Protein AF-A0A5E5Q5J3-F1 (afdb_monomer)

Sequence (124 aa):
MLPLSEELLEIIQPETEKPEEILNIPCGILKLYVPLDGVSGRLIDAGFLNFILTDKDGTLLGYPIKEIENTPIVVESMEGIKPNASWVVGIWLEEDTVFAVHWDGFTSRFDINSMQFIGQKFTH

Solvent-accessible surface area (backbone atoms only — not comparable to full-atom values): 6844 Å² total; per-residue (Å²): 114,43,76,59,50,70,74,52,45,72,70,35,41,68,85,82,51,83,57,76,45,78,46,86,43,88,44,28,40,39,35,34,31,63,59,72,73,56,45,18,37,48,28,45,77,72,46,19,43,33,41,39,34,32,35,84,89,66,51,50,26,32,39,48,35,64,63,46,58,69,46,89,60,66,29,38,92,41,88,97,47,72,42,82,68,61,59,50,73,47,75,51,78,57,94,70,30,35,38,35,37,25,73,86,35,36,36,40,32,19,35,39,69,75,62,46,82,74,43,38,34,57,73,116

Radius of gyration: 13.68 Å; Cα contacts (8 Å, |Δi|>4): 262; chains: 1; bounding box: 31×27×39 Å

Foldseek 3Di:
DAFDDPVLCVVLVVVVDAFPDWDQFQFAIKGAHADCPGNQVSQVVVQFARMWGLGPVRTTDTHGLCLQQVDPAAAAPDPPDGGDRAHFPDWDDDDQWIWTAHPQQKIWIAGRNPRHTDYMYRHD

Secondary structure (DSSP, 8-state):
-EEPPHHHHHHH-TTSS--SEEEEETTEEEEE--SSSSHHHHHHHTTEEEEEEEETT--EEEEEHHHHHT--PPPBTSTTPPPP---EEEEEEETTEEEEEETTSEEEEEETTT--EEEEEE--

Nearest PDB structures (foldseek):
  2yms-assembly1_D  TM=7.353E-01  e=6.901E-02  Escherichia coli BL21
  6g6o-assembly3_C  TM=5.420E-01  e=7.738E-03  synthetic construct
  8qpv-assembly1_B  TM=6.221E-01  e=6.494E-02  Escherichia coli
  3q7m-assembly1_A  TM=5.563E-01  e=7.334E-02  Escherichia coli
  8e00-assembly1_B  TM=5.078E-01  e=8.282E-02  Saccharomyces cerevisiae

Mean predicted aligned error: 3.15 Å

Structure (mmCIF, N/CA/C/O backbone):
data_AF-A0A5E5Q5J3-F1
#
_entry.id   AF-A0A5E5Q5J3-F1
#
loop_
_atom_site.group_PDB
_atom_site.id
_atom_site.type_symbol
_atom_site.label_atom_id
_atom_site.label_alt_id
_atom_site.label_comp_id
_atom_site.label_asym_id
_atom_site.label_entity_id
_atom_site.label_seq_id
_atom_site.pdbx_PDB_ins_code
_atom_site.Cartn_x
_atom_site.Cartn_y
_atom_site.Cartn_z
_atom_site.occupancy
_atom_site.B_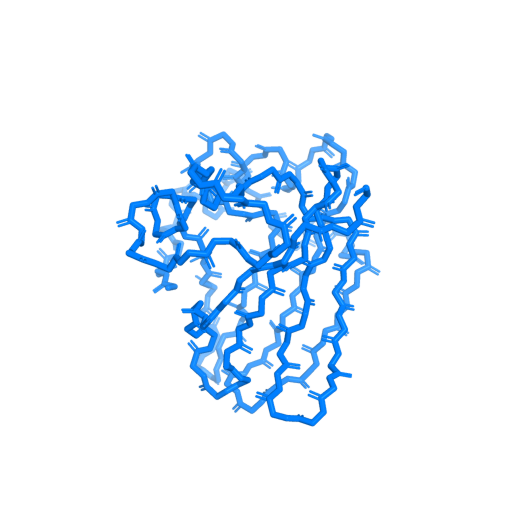iso_or_equiv
_atom_site.auth_seq_id
_atom_site.auth_comp_id
_atom_site.auth_asym_id
_atom_site.auth_atom_id
_atom_site.pdbx_PDB_model_num
ATOM 1 N N . MET A 1 1 ? 2.177 -6.531 3.391 1.00 93.12 1 MET A N 1
ATOM 2 C CA . MET A 1 1 ? 1.309 -5.815 4.370 1.00 93.12 1 MET A CA 1
ATOM 3 C C . MET A 1 1 ? 1.625 -6.284 5.776 1.00 93.12 1 MET A C 1
ATOM 5 O O . MET A 1 1 ? 1.705 -7.489 5.988 1.00 93.12 1 MET A O 1
ATOM 9 N N . LEU A 1 2 ? 1.788 -5.357 6.722 1.00 96.25 2 LEU A N 1
ATOM 10 C CA . LEU A 1 2 ? 2.104 -5.655 8.123 1.00 96.25 2 LEU A CA 1
ATOM 11 C C . LEU A 1 2 ? 1.147 -4.917 9.070 1.00 96.25 2 LEU A C 1
ATOM 13 O O . LEU A 1 2 ? 0.779 -3.783 8.760 1.00 96.25 2 LEU A O 1
ATOM 17 N N . PRO A 1 3 ? 0.777 -5.509 10.221 1.00 97.25 3 PRO A N 1
ATOM 18 C CA . PRO A 1 3 ? 0.045 -4.797 11.262 1.00 97.25 3 PRO A CA 1
ATOM 19 C C . PRO A 1 3 ? 0.789 -3.548 11.726 1.00 97.25 3 PRO A C 1
ATOM 21 O O . PRO A 1 3 ? 1.994 -3.593 11.984 1.00 97.25 3 PRO A O 1
ATOM 24 N N . LEU A 1 4 ? 0.059 -2.442 11.846 1.00 96.44 4 LEU A N 1
ATOM 25 C CA . LEU A 1 4 ? 0.554 -1.237 12.497 1.00 96.44 4 LEU A CA 1
ATOM 26 C C . LEU A 1 4 ? 0.521 -1.462 14.013 1.00 96.44 4 LEU A C 1
ATOM 28 O O . LEU A 1 4 ? -0.502 -1.880 14.555 1.00 96.44 4 LEU A O 1
ATOM 32 N N . SER A 1 5 ? 1.644 -1.227 14.694 1.00 95.06 5 SER A N 1
ATOM 33 C CA . SER A 1 5 ? 1.713 -1.352 16.154 1.00 95.06 5 SER A CA 1
ATOM 34 C C . SER A 1 5 ? 0.845 -0.298 16.841 1.00 95.06 5 SER A C 1
ATOM 36 O O . SER A 1 5 ? 0.585 0.761 16.272 1.00 95.06 5 SER A O 1
ATOM 38 N N . GLU A 1 6 ? 0.445 -0.549 18.088 1.00 94.12 6 GLU A N 1
ATOM 39 C CA . GLU A 1 6 ? -0.313 0.425 18.887 1.00 94.12 6 GLU A CA 1
ATOM 40 C C . GLU A 1 6 ? 0.424 1.771 18.990 1.00 94.12 6 GLU A C 1
ATOM 42 O O . GLU A 1 6 ? -0.172 2.814 18.742 1.00 94.12 6 GLU A O 1
ATOM 47 N N . GLU A 1 7 ? 1.742 1.744 19.218 1.00 94.31 7 GLU A N 1
ATOM 48 C CA . GLU A 1 7 ? 2.599 2.940 19.234 1.00 94.31 7 GLU A CA 1
ATOM 49 C C . GLU A 1 7 ? 2.521 3.735 17.919 1.00 94.31 7 GLU A C 1
ATOM 51 O O . GLU A 1 7 ? 2.437 4.963 17.927 1.00 94.31 7 GLU A O 1
ATOM 56 N N . LEU A 1 8 ? 2.521 3.046 16.771 1.00 93.69 8 LEU A N 1
ATOM 57 C CA . LEU A 1 8 ? 2.375 3.701 15.472 1.00 93.69 8 LEU A CA 1
ATOM 58 C C . LEU A 1 8 ? 0.964 4.253 15.279 1.00 93.69 8 LEU A C 1
ATOM 60 O O . LEU A 1 8 ? 0.819 5.332 14.713 1.00 93.69 8 LEU A O 1
ATOM 64 N N . LEU A 1 9 ? -0.071 3.557 15.745 1.00 93.56 9 LEU A N 1
ATOM 65 C CA . LEU A 1 9 ? -1.451 4.029 15.646 1.00 93.56 9 LEU A CA 1
ATOM 66 C C . LEU A 1 9 ? -1.688 5.293 16.483 1.00 93.56 9 LEU A C 1
ATOM 68 O O . LEU A 1 9 ? -2.359 6.203 16.001 1.00 93.56 9 LEU A O 1
ATOM 72 N N . GLU A 1 10 ? -1.078 5.404 17.667 1.00 93.38 10 GLU A N 1
ATOM 73 C CA . GLU A 1 10 ? -1.120 6.621 18.494 1.00 93.38 10 GLU A CA 1
ATOM 74 C C . GLU A 1 10 ? -0.461 7.828 17.815 1.00 93.38 10 GLU A C 1
ATOM 76 O O . GLU A 1 10 ? -0.887 8.969 18.015 1.00 93.38 10 GLU A O 1
ATOM 81 N N . ILE A 1 11 ? 0.572 7.582 17.005 1.00 91.31 11 ILE A N 1
ATOM 82 C CA . ILE A 1 11 ? 1.264 8.612 16.225 1.00 91.31 11 ILE A CA 1
ATOM 83 C C . ILE A 1 11 ? 0.446 8.968 14.983 1.00 91.31 11 ILE A C 1
ATOM 85 O O . ILE A 1 11 ? 0.196 10.141 14.717 1.00 91.31 11 ILE A O 1
ATOM 89 N N . ILE A 1 12 ? 0.031 7.966 14.208 1.00 91.38 12 ILE A N 1
ATOM 90 C CA . ILE A 1 12 ? -0.623 8.143 12.911 1.00 91.38 12 ILE A CA 1
ATOM 91 C C . ILE A 1 12 ? -2.026 8.734 13.087 1.00 91.38 12 ILE A C 1
ATOM 93 O O . ILE A 1 12 ? -2.360 9.653 12.342 1.00 91.38 12 ILE A O 1
ATOM 97 N N . GLN A 1 13 ? -2.804 8.262 14.066 1.00 90.06 13 GLN A N 1
ATOM 98 C CA . GLN A 1 13 ? -4.189 8.679 14.347 1.00 90.06 13 GLN A CA 1
ATOM 99 C C . GLN A 1 13 ? -5.080 8.687 13.090 1.00 90.06 13 GLN A C 1
ATOM 101 O O . GLN A 1 13 ? -5.638 9.729 12.724 1.00 90.06 13 GLN A O 1
ATOM 106 N N . PRO A 1 14 ? -5.187 7.556 12.367 1.00 86.31 14 PRO A N 1
ATOM 107 C CA . PRO A 1 14 ? -5.829 7.489 11.050 1.00 86.31 14 PRO A CA 1
ATOM 108 C C . PRO A 1 14 ? -7.325 7.840 11.038 1.00 86.31 14 PRO A C 1
ATOM 110 O O . PRO A 1 14 ? -7.894 8.076 9.973 1.00 86.31 14 PRO A O 1
ATOM 113 N N . GLU A 1 15 ? -7.974 7.857 12.200 1.00 88.31 15 GLU A N 1
ATOM 114 C CA . GLU A 1 15 ? -9.365 8.253 12.418 1.00 88.31 15 GLU A CA 1
ATOM 115 C C . GLU A 1 15 ? -9.575 9.769 12.534 1.00 88.31 15 GLU A C 1
ATOM 117 O O . GLU A 1 15 ? -10.709 10.239 12.427 1.00 88.31 15 GLU A O 1
ATOM 122 N N . THR A 1 16 ? -8.505 10.536 12.755 1.00 88.06 16 THR A N 1
ATOM 123 C CA . THR A 1 16 ? -8.576 12.000 12.917 1.00 88.06 16 THR A CA 1
ATOM 124 C C . THR A 1 16 ? -8.616 12.748 11.590 1.00 88.06 16 THR A C 1
ATOM 126 O O . THR A 1 16 ? -8.960 13.930 11.551 1.00 88.06 16 THR A O 1
ATOM 129 N N . GLU A 1 17 ? -8.307 12.056 10.496 1.00 90.75 17 GLU A N 1
ATOM 130 C CA . GLU A 1 17 ? -8.211 12.619 9.159 1.00 90.75 17 GLU A CA 1
ATOM 131 C C . GLU A 1 17 ? -9.086 11.827 8.188 1.00 90.75 17 GLU A C 1
ATOM 133 O O . GLU A 1 17 ? -9.166 10.596 8.232 1.00 90.75 17 GLU A O 1
ATOM 138 N N . LYS A 1 18 ? -9.772 12.540 7.294 1.00 92.69 18 LYS A N 1
ATOM 139 C CA . LYS A 1 18 ? -10.591 11.904 6.267 1.00 92.69 18 LYS A CA 1
ATOM 140 C C . LYS A 1 18 ? -9.669 11.388 5.151 1.00 92.69 18 LYS A C 1
ATOM 142 O O . LYS A 1 18 ? -8.924 12.195 4.604 1.00 92.69 18 LYS A O 1
ATOM 147 N N . PRO A 1 19 ? -9.750 10.103 4.762 1.00 94.94 19 PRO A N 1
ATOM 148 C CA . PRO A 1 19 ? -9.017 9.614 3.601 1.00 94.94 19 PRO A CA 1
ATOM 149 C C . PRO A 1 19 ? -9.523 10.284 2.319 1.00 94.94 19 PRO A C 1
ATOM 151 O O . PRO A 1 19 ? -10.716 10.584 2.190 1.00 94.94 19 PRO A O 1
ATOM 154 N N . GLU A 1 20 ? -8.610 10.484 1.374 1.00 95.50 20 GLU A N 1
ATOM 155 C CA . GLU A 1 20 ? -8.907 11.053 0.059 1.00 95.50 20 GLU A CA 1
ATOM 156 C C . GLU A 1 20 ? -9.731 10.063 -0.767 1.00 95.50 20 GLU A C 1
ATOM 158 O O . GLU A 1 20 ? -10.780 10.400 -1.316 1.00 95.50 20 GLU A O 1
ATOM 163 N N . GLU A 1 21 ? -9.301 8.800 -0.765 1.00 96.75 21 GLU A N 1
ATOM 164 C CA . GLU A 1 21 ? -9.946 7.724 -1.506 1.00 96.75 21 GLU A CA 1
ATOM 165 C C . GLU A 1 21 ? -10.148 6.492 -0.625 1.00 96.75 21 GLU A C 1
ATOM 167 O O . GLU A 1 21 ? -9.355 6.192 0.272 1.00 96.75 21 GLU A O 1
ATOM 172 N N . ILE A 1 22 ? -11.241 5.773 -0.886 1.00 97.69 22 ILE A N 1
ATOM 173 C CA . ILE A 1 22 ? -11.610 4.552 -0.171 1.00 97.69 22 ILE A CA 1
ATOM 174 C C . ILE A 1 22 ? -12.022 3.495 -1.192 1.00 97.69 22 ILE A C 1
ATOM 176 O O . ILE A 1 22 ? -12.959 3.712 -1.961 1.00 97.69 22 ILE A O 1
ATOM 180 N N . LEU A 1 23 ? -11.379 2.328 -1.145 1.00 98.12 23 LEU A N 1
ATOM 181 C CA . LEU A 1 23 ? -11.740 1.160 -1.945 1.00 98.12 23 LEU A CA 1
ATOM 182 C C . LEU A 1 23 ? -12.188 0.016 -1.034 1.00 98.12 23 LEU A C 1
ATOM 184 O O . LEU A 1 23 ? -11.504 -0.345 -0.079 1.00 98.12 23 LEU A O 1
ATOM 188 N N . ASN A 1 24 ? -13.334 -0.583 -1.356 1.00 97.56 24 ASN A N 1
ATOM 189 C CA . ASN A 1 24 ? -13.769 -1.835 -0.743 1.00 97.56 24 ASN A CA 1
ATOM 190 C C . ASN A 1 24 ? -13.251 -2.987 -1.606 1.00 97.56 24 ASN A C 1
ATOM 192 O O . ASN A 1 24 ? -13.649 -3.109 -2.763 1.00 97.56 24 ASN A O 1
ATOM 196 N N . ILE A 1 25 ? -12.369 -3.810 -1.048 1.00 97.25 25 ILE A N 1
ATOM 197 C CA . ILE A 1 25 ? -11.709 -4.922 -1.738 1.00 97.25 25 ILE A CA 1
ATOM 198 C C . ILE A 1 25 ? -11.968 -6.244 -1.002 1.00 97.25 25 ILE A C 1
ATOM 200 O O . ILE A 1 25 ? -12.323 -6.235 0.178 1.00 97.25 25 ILE A O 1
ATOM 204 N N . PRO A 1 26 ? -11.802 -7.415 -1.644 1.00 97.25 26 PRO A N 1
ATOM 205 C CA . PRO A 1 26 ? -12.123 -8.699 -1.030 1.00 97.25 26 PRO A CA 1
ATOM 206 C C . PRO A 1 26 ? -11.381 -8.986 0.275 1.00 97.25 26 PRO A C 1
ATOM 208 O O . PRO A 1 26 ? -11.887 -9.774 1.073 1.00 97.25 26 PRO A O 1
ATOM 211 N N . CYS A 1 27 ? -10.213 -8.379 0.509 1.00 95.62 27 CYS A N 1
ATOM 212 C CA . CYS A 1 27 ? -9.447 -8.524 1.749 1.00 95.62 27 CYS A CA 1
ATOM 213 C C . CYS A 1 27 ? -9.710 -7.442 2.809 1.00 95.62 27 CYS A C 1
ATOM 215 O O . CYS A 1 27 ? -9.235 -7.600 3.931 1.00 95.62 27 CYS A O 1
ATOM 217 N N . GLY A 1 28 ? -10.488 -6.394 2.513 1.00 97.44 28 GLY A N 1
ATOM 218 C CA . GLY A 1 28 ? -10.765 -5.329 3.476 1.00 97.44 28 GLY A CA 1
ATOM 219 C C . GLY A 1 28 ? -11.136 -3.983 2.853 1.00 97.44 28 GLY A C 1
ATOM 220 O O . GLY A 1 28 ? -11.634 -3.900 1.732 1.00 97.44 28 GLY A O 1
ATOM 221 N N . ILE A 1 29 ? -10.893 -2.910 3.601 1.00 98.25 29 ILE A N 1
ATOM 222 C CA . ILE A 1 29 ? -11.132 -1.529 3.174 1.00 98.25 29 ILE A CA 1
ATOM 223 C C . ILE A 1 29 ? -9.788 -0.814 3.068 1.00 98.25 29 ILE A C 1
ATOM 225 O O . ILE A 1 29 ? -9.120 -0.600 4.079 1.00 98.25 29 ILE A O 1
ATOM 229 N N . LEU A 1 30 ? -9.405 -0.429 1.854 1.00 98.50 30 LEU A N 1
ATOM 230 C CA . LEU A 1 30 ? -8.191 0.330 1.581 1.00 98.50 30 LEU A CA 1
ATOM 231 C C . LEU A 1 30 ? -8.501 1.829 1.617 1.00 98.50 30 LEU A C 1
ATOM 233 O O . LEU A 1 30 ? -9.445 2.279 0.971 1.00 98.50 30 LEU A O 1
ATOM 237 N N . LYS A 1 31 ? -7.714 2.598 2.365 1.00 98.00 31 LYS A N 1
ATOM 238 C CA . LYS A 1 31 ? -7.876 4.046 2.544 1.00 98.00 31 LYS A CA 1
ATOM 239 C C . LYS A 1 31 ? -6.586 4.755 2.162 1.00 98.00 31 LYS A C 1
ATOM 241 O O . LYS A 1 31 ? -5.552 4.469 2.762 1.00 98.00 31 LYS A O 1
ATOM 246 N N . LEU A 1 32 ? -6.653 5.667 1.200 1.00 97.62 32 LEU A N 1
ATOM 247 C CA . LEU A 1 32 ? -5.532 6.507 0.777 1.00 97.62 32 LEU A CA 1
ATOM 248 C C 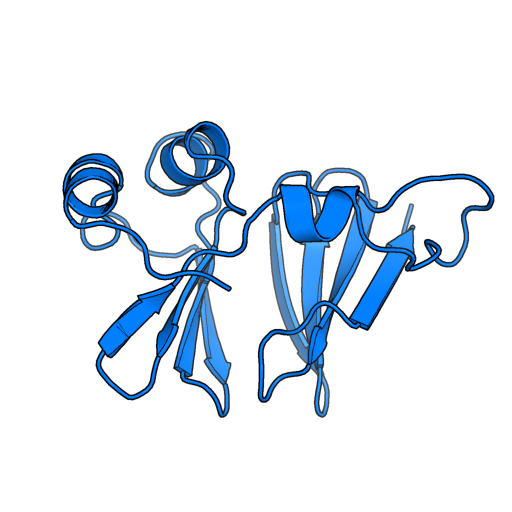. LEU A 1 32 ? -5.575 7.859 1.494 1.00 97.62 32 LEU A C 1
ATOM 250 O O . LEU A 1 32 ? -6.636 8.471 1.598 1.00 97.62 32 LEU A O 1
ATOM 254 N N . TYR A 1 33 ? -4.414 8.350 1.922 1.00 96.00 33 TYR A N 1
ATOM 255 C CA . TYR A 1 33 ? -4.250 9.658 2.555 1.00 96.00 33 TYR A CA 1
ATOM 256 C C . TYR A 1 33 ? -3.260 10.491 1.732 1.00 96.00 33 TYR A C 1
ATOM 258 O O . TYR A 1 33 ? -2.122 10.069 1.537 1.00 96.00 33 TYR A O 1
ATOM 266 N N . VAL A 1 34 ? -3.686 11.649 1.216 1.00 88.19 34 VAL A N 1
ATOM 267 C CA . VAL A 1 34 ? -2.928 12.432 0.214 1.00 88.19 34 VAL A CA 1
ATOM 268 C C . VAL A 1 34 ? -2.362 13.777 0.704 1.00 88.19 34 VAL A C 1
ATOM 270 O O . VAL A 1 34 ? -1.291 14.132 0.209 1.00 88.19 34 VAL A O 1
ATOM 273 N N . PRO A 1 35 ? -2.960 14.541 1.647 1.00 75.56 35 PRO A N 1
ATOM 274 C CA . PRO A 1 35 ? -2.303 15.759 2.148 1.00 75.56 35 PRO A CA 1
ATOM 275 C C . PRO A 1 35 ? -0.919 15.413 2.693 1.00 75.56 35 PRO A C 1
ATOM 277 O O . PRO A 1 35 ? -0.834 14.423 3.396 1.00 75.56 35 PRO A O 1
ATOM 280 N N . LEU A 1 36 ? 0.159 16.140 2.361 1.00 69.12 36 LEU A N 1
ATOM 281 C CA . LEU A 1 36 ? 1.528 15.747 2.763 1.00 69.12 36 LEU A CA 1
ATOM 282 C C . LEU A 1 36 ? 1.791 15.891 4.273 1.00 69.12 36 LEU A C 1
ATOM 284 O O . LEU A 1 36 ? 2.735 15.328 4.826 1.00 69.12 36 LEU A O 1
ATOM 288 N N . ASP A 1 37 ? 0.953 16.669 4.938 1.00 74.25 37 ASP A N 1
ATOM 289 C CA . ASP A 1 37 ? 0.902 16.877 6.368 1.00 74.25 37 ASP A CA 1
ATOM 290 C C . ASP A 1 37 ? -0.226 16.036 6.969 1.00 74.25 37 ASP A C 1
ATOM 292 O O . ASP A 1 37 ? -1.377 16.160 6.576 1.00 74.25 37 ASP A O 1
ATOM 296 N N . GLY A 1 38 ? 0.091 15.174 7.938 1.00 88.94 38 GLY A N 1
ATOM 297 C CA . GLY A 1 38 ? -0.931 14.350 8.585 1.00 88.94 38 GLY A CA 1
ATOM 298 C C . GLY A 1 38 ? -0.614 12.863 8.581 1.00 88.94 38 GLY A C 1
ATOM 299 O O . GLY A 1 38 ? 0.535 12.456 8.778 1.00 88.94 38 GLY A O 1
ATOM 300 N N . VAL A 1 39 ? -1.659 12.055 8.409 1.00 93.38 39 VAL A N 1
ATOM 301 C CA . VAL A 1 39 ? -1.597 10.585 8.430 1.00 93.38 39 VAL A CA 1
ATOM 302 C C . VAL A 1 39 ? -0.592 10.057 7.407 1.00 93.38 39 VAL A C 1
ATOM 304 O O . VAL A 1 39 ? 0.226 9.197 7.727 1.00 93.38 39 VAL A O 1
ATOM 307 N N . SER A 1 40 ? -0.624 10.600 6.194 1.00 92.88 40 SER A N 1
ATOM 308 C CA . SER A 1 40 ? 0.256 10.223 5.082 1.00 92.88 40 SER A CA 1
ATOM 309 C C . SER A 1 40 ? 1.745 10.430 5.415 1.00 92.88 40 SER A C 1
ATOM 311 O O . SER A 1 40 ? 2.527 9.495 5.289 1.00 92.88 40 SER A O 1
ATOM 313 N N . GLY A 1 41 ? 2.139 11.611 5.906 1.00 93.19 41 GLY A N 1
ATOM 314 C CA . GLY A 1 41 ? 3.522 11.943 6.231 1.00 93.19 41 GLY A CA 1
ATOM 315 C C . GLY A 1 41 ? 4.036 11.071 7.367 1.00 93.19 41 GLY A C 1
ATOM 316 O O . GLY A 1 41 ? 5.120 10.509 7.270 1.00 93.19 41 GLY A O 1
ATOM 317 N N . ARG A 1 42 ? 3.202 10.847 8.391 1.00 94.31 42 ARG A N 1
ATOM 318 C CA . ARG A 1 42 ? 3.537 9.955 9.510 1.00 94.31 42 ARG A CA 1
ATOM 319 C C . ARG A 1 42 ? 3.705 8.496 9.073 1.00 94.31 42 ARG A C 1
ATOM 321 O O . ARG A 1 42 ? 4.581 7.815 9.597 1.00 94.31 42 ARG A O 1
ATOM 328 N N . LEU A 1 43 ? 2.912 8.017 8.110 1.00 95.38 43 LEU A N 1
ATOM 329 C CA . LEU A 1 43 ? 3.094 6.687 7.510 1.00 95.38 43 LEU A CA 1
ATOM 330 C C . LEU A 1 43 ? 4.422 6.588 6.753 1.00 95.38 43 LEU A C 1
ATOM 332 O O . LEU A 1 43 ? 5.170 5.631 6.962 1.00 95.38 43 LEU A O 1
ATOM 336 N N . ILE A 1 44 ? 4.725 7.587 5.921 1.00 94.25 44 ILE A N 1
ATOM 337 C CA . ILE A 1 44 ? 5.957 7.639 5.124 1.00 94.25 44 ILE A CA 1
ATOM 338 C C . ILE A 1 44 ? 7.187 7.686 6.036 1.00 94.25 44 ILE A C 1
ATOM 340 O O . ILE A 1 44 ? 8.111 6.893 5.851 1.00 94.25 44 ILE A O 1
ATOM 344 N N . ASP A 1 45 ? 7.170 8.532 7.069 1.00 93.81 45 ASP A N 1
ATOM 345 C CA . ASP A 1 45 ? 8.235 8.626 8.076 1.00 93.81 45 ASP A CA 1
ATOM 346 C C . ASP A 1 45 ? 8.423 7.302 8.838 1.00 93.81 45 ASP A C 1
ATOM 348 O O . ASP A 1 45 ? 9.545 6.928 9.187 1.00 93.81 45 ASP A O 1
ATOM 352 N N . ALA A 1 46 ? 7.337 6.551 9.051 1.00 95.06 46 ALA A N 1
ATOM 353 C CA . ALA A 1 46 ? 7.363 5.213 9.640 1.00 95.06 46 ALA A CA 1
ATOM 354 C C . ALA A 1 46 ? 7.785 4.100 8.653 1.00 95.06 46 ALA A C 1
ATOM 356 O O . ALA A 1 46 ? 7.915 2.941 9.054 1.00 95.06 46 ALA A O 1
ATOM 357 N N . GLY A 1 47 ? 8.037 4.422 7.379 1.00 96.06 47 GLY A N 1
ATOM 358 C CA . GLY A 1 47 ? 8.494 3.477 6.356 1.00 96.06 47 GLY A CA 1
ATOM 359 C C . GLY A 1 47 ? 7.376 2.704 5.650 1.00 96.06 47 GLY A C 1
ATOM 360 O O . GLY A 1 47 ? 7.637 1.640 5.076 1.00 96.06 47 GLY A O 1
ATOM 361 N N . PHE A 1 48 ? 6.148 3.221 5.680 1.00 97.31 48 PHE A N 1
ATOM 362 C CA . PHE A 1 48 ? 4.979 2.653 5.012 1.00 97.31 48 PHE A CA 1
ATOM 363 C C . PHE A 1 48 ? 4.469 3.575 3.906 1.00 97.31 48 PHE A C 1
ATOM 365 O O . PHE A 1 48 ? 4.620 4.789 3.981 1.00 97.31 48 PHE A O 1
ATOM 372 N N . LEU A 1 49 ? 3.828 3.009 2.884 1.00 97.00 49 LEU A N 1
ATOM 373 C CA . LEU A 1 49 ? 3.071 3.810 1.925 1.00 97.00 49 LEU A CA 1
ATOM 374 C C . LEU A 1 49 ? 1.917 4.540 2.617 1.00 97.00 49 LEU A C 1
ATOM 376 O O . LEU A 1 49 ? 1.379 4.086 3.627 1.00 97.00 49 LEU A O 1
ATOM 380 N N . ASN A 1 50 ? 1.493 5.649 2.019 1.00 96.75 50 ASN A N 1
ATOM 381 C CA . ASN A 1 50 ? 0.453 6.543 2.522 1.00 96.75 50 ASN A CA 1
ATOM 382 C C . ASN A 1 50 ? -0.985 6.004 2.345 1.00 96.75 50 ASN A C 1
ATOM 384 O O . ASN A 1 50 ? -1.928 6.768 2.140 1.00 96.75 50 ASN A O 1
ATOM 388 N N . PHE A 1 51 ? -1.169 4.688 2.448 1.00 97.31 51 PHE A N 1
ATOM 389 C CA . PHE A 1 51 ? -2.476 4.049 2.534 1.00 97.31 51 PHE A CA 1
ATOM 390 C C . PHE A 1 51 ? -2.506 3.002 3.650 1.00 97.31 51 PHE A C 1
ATOM 392 O O . PHE A 1 51 ? -1.491 2.400 4.001 1.00 97.31 51 PHE A O 1
ATOM 399 N N . ILE A 1 52 ? -3.700 2.753 4.182 1.00 97.75 52 ILE A N 1
ATOM 400 C CA . ILE A 1 52 ? -3.948 1.756 5.226 1.00 97.75 52 ILE A CA 1
ATOM 401 C C . ILE A 1 52 ? -5.029 0.799 4.739 1.00 97.75 52 ILE A C 1
ATOM 403 O O . ILE A 1 52 ? -6.057 1.231 4.216 1.00 97.75 52 ILE A O 1
ATOM 407 N N . LEU A 1 53 ? -4.817 -0.498 4.943 1.00 98.44 53 LEU A N 1
ATOM 408 C CA . LEU A 1 53 ? -5.852 -1.514 4.790 1.00 98.44 53 LEU A CA 1
ATOM 409 C C . LEU A 1 53 ? -6.429 -1.840 6.166 1.00 98.44 53 LEU A C 1
ATOM 411 O O . LEU A 1 53 ? -5.697 -2.254 7.058 1.00 98.44 53 LEU A O 1
ATOM 415 N N . THR A 1 54 ? -7.736 -1.685 6.334 1.00 98.00 54 THR A N 1
ATOM 416 C CA . THR A 1 54 ? -8.461 -2.321 7.437 1.00 98.00 54 THR A CA 1
ATOM 417 C C . THR A 1 54 ? -8.907 -3.699 6.963 1.00 98.00 54 THR A C 1
ATOM 419 O O . THR A 1 54 ? -9.739 -3.776 6.057 1.00 98.00 54 THR A O 1
ATOM 422 N N . ASP A 1 55 ? -8.341 -4.772 7.514 1.00 97.12 55 ASP A N 1
ATOM 423 C CA . ASP A 1 55 ? -8.723 -6.137 7.136 1.00 97.12 55 ASP A CA 1
ATOM 424 C C . ASP A 1 55 ? -10.118 -6.528 7.669 1.00 97.12 55 ASP A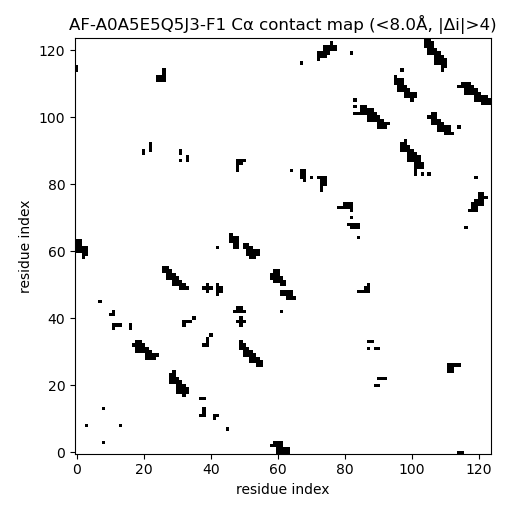 C 1
ATOM 426 O O . ASP A 1 55 ? -10.824 -5.734 8.299 1.00 97.12 55 ASP A O 1
ATOM 430 N N . LYS A 1 56 ? -10.546 -7.765 7.393 1.00 95.38 56 LYS A N 1
ATOM 431 C CA . LYS A 1 56 ? -11.863 -8.282 7.811 1.00 95.38 56 LYS A CA 1
ATOM 432 C C . LYS A 1 56 ? -12.032 -8.405 9.323 1.00 95.38 56 LYS A C 1
ATOM 434 O O . LYS A 1 56 ? -13.168 -8.363 9.793 1.00 95.38 56 LYS A O 1
ATOM 439 N N . ASP A 1 57 ? -10.933 -8.559 10.049 1.00 96.44 57 ASP A N 1
ATOM 440 C CA . ASP A 1 57 ? -10.920 -8.678 11.505 1.00 96.44 57 ASP A CA 1
ATOM 441 C C . ASP A 1 57 ? -10.811 -7.297 12.179 1.00 96.44 57 ASP A C 1
ATOM 443 O O . ASP A 1 57 ? -10.896 -7.183 13.402 1.00 96.44 57 ASP A O 1
ATOM 447 N N . GLY A 1 58 ? -10.686 -6.229 11.381 1.00 95.06 58 GLY A N 1
ATOM 448 C CA . GLY A 1 58 ? -10.563 -4.848 11.837 1.00 95.06 58 GLY A CA 1
ATOM 449 C C . GLY A 1 58 ? -9.121 -4.406 12.090 1.00 95.06 58 GLY A C 1
ATOM 450 O O . GLY A 1 58 ? -8.911 -3.286 12.557 1.00 95.06 58 GLY A O 1
ATOM 451 N N . THR A 1 59 ? -8.126 -5.237 11.772 1.00 96.62 59 THR A N 1
ATOM 452 C CA . THR A 1 59 ? -6.708 -4.903 11.931 1.00 96.62 59 THR A CA 1
ATOM 453 C C . THR A 1 59 ? -6.307 -3.831 10.929 1.00 96.62 59 THR A C 1
ATOM 455 O O . THR A 1 59 ? -6.613 -3.923 9.739 1.00 96.62 59 THR A O 1
ATOM 458 N N . LEU A 1 60 ? -5.576 -2.820 11.397 1.00 97.56 60 LEU A N 1
ATOM 459 C CA . LEU A 1 60 ? -4.986 -1.799 10.539 1.00 97.56 60 LEU A CA 1
ATOM 460 C C . LEU A 1 60 ? -3.610 -2.257 10.056 1.00 97.56 60 LEU A C 1
ATOM 462 O O . LEU A 1 60 ? -2.695 -2.482 10.849 1.00 97.56 60 LEU A O 1
ATOM 466 N N . LEU A 1 61 ? -3.476 -2.394 8.741 1.00 98.19 61 LEU A N 1
ATOM 467 C CA . LEU A 1 61 ? -2.291 -2.894 8.064 1.00 98.19 61 LEU A CA 1
ATOM 468 C C . LEU A 1 61 ? -1.676 -1.792 7.189 1.00 98.19 61 LEU A C 1
ATOM 470 O O . LEU A 1 61 ? -2.380 -1.143 6.413 1.00 98.19 61 LEU A O 1
ATOM 474 N N . GLY A 1 62 ? -0.358 -1.623 7.272 1.00 97.75 62 GLY A N 1
ATOM 475 C CA . GLY A 1 62 ? 0.427 -0.752 6.394 1.00 97.75 62 GLY A CA 1
ATOM 476 C C . GLY A 1 62 ? 1.209 -1.540 5.342 1.00 97.75 62 GLY A C 1
ATOM 477 O O . GLY A 1 62 ? 1.545 -2.713 5.550 1.00 97.75 62 GLY A O 1
ATOM 478 N N . TYR A 1 63 ? 1.535 -0.893 4.218 1.00 97.94 63 TYR A N 1
ATOM 479 C CA . TYR A 1 63 ? 2.400 -1.474 3.184 1.00 97.94 63 TYR A CA 1
ATOM 480 C C . TYR A 1 63 ? 3.844 -0.994 3.354 1.00 97.94 63 TYR A C 1
ATOM 482 O O . TYR A 1 63 ? 4.096 0.190 3.135 1.00 97.94 63 TYR A O 1
ATOM 490 N N . PRO A 1 64 ? 4.809 -1.853 3.727 1.00 97.44 64 PRO A N 1
ATOM 491 C CA . PRO A 1 64 ? 6.187 -1.415 3.917 1.00 97.44 64 PRO A CA 1
ATOM 492 C C . PRO A 1 64 ? 6.821 -0.980 2.593 1.00 97.44 64 PRO A C 1
ATOM 494 O O . PRO A 1 64 ? 6.874 -1.756 1.640 1.00 97.44 64 PRO A O 1
ATOM 497 N N . ILE A 1 65 ? 7.391 0.223 2.550 1.00 96.62 65 ILE A N 1
ATOM 498 C CA . ILE A 1 65 ? 8.095 0.754 1.369 1.00 96.62 65 ILE A CA 1
ATOM 499 C C . ILE A 1 65 ? 9.206 -0.202 0.911 1.00 96.62 65 ILE A C 1
ATOM 501 O O . ILE A 1 65 ? 9.354 -0.494 -0.276 1.00 96.62 65 ILE A O 1
ATOM 505 N N . LYS A 1 66 ? 9.923 -0.791 1.873 1.00 95.44 66 LYS A N 1
ATOM 506 C CA . LYS A 1 66 ? 11.008 -1.746 1.614 1.00 95.44 66 LYS A CA 1
ATOM 507 C C . LYS A 1 66 ? 10.563 -3.000 0.855 1.00 95.44 66 LYS A C 1
ATOM 509 O O . LYS A 1 66 ? 11.413 -3.617 0.216 1.00 95.44 66 LYS A O 1
ATOM 514 N N . GLU A 1 67 ? 9.290 -3.400 0.929 1.00 94.44 67 GLU A N 1
ATOM 515 C CA . GLU A 1 67 ? 8.776 -4.533 0.142 1.00 94.44 67 GLU A CA 1
ATOM 516 C C . GLU A 1 67 ? 8.736 -4.195 -1.357 1.00 94.44 67 GLU A C 1
ATOM 518 O O . GLU A 1 67 ? 8.971 -5.075 -2.182 1.00 94.44 67 GLU A O 1
ATOM 523 N N . ILE A 1 68 ? 8.51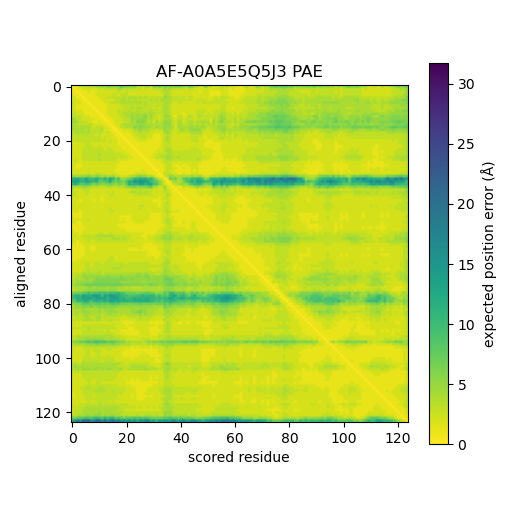3 -2.927 -1.716 1.00 94.94 68 ILE A N 1
ATOM 524 C CA . ILE A 1 68 ? 8.564 -2.455 -3.107 1.00 94.94 68 ILE A CA 1
ATOM 525 C C . ILE A 1 68 ? 10.009 -2.226 -3.543 1.00 94.94 68 ILE A C 1
ATOM 527 O O . ILE A 1 68 ? 10.405 -2.659 -4.614 1.00 94.94 68 ILE A O 1
ATOM 531 N N . GLU A 1 69 ? 10.844 -1.600 -2.720 1.00 92.25 69 GLU A N 1
ATOM 532 C CA . GLU A 1 69 ? 12.215 -1.257 -3.136 1.00 92.25 69 GLU A CA 1
ATOM 533 C C . GLU A 1 69 ? 13.137 -2.478 -3.317 1.00 92.25 69 GLU A C 1
ATOM 535 O O . GLU A 1 69 ? 14.130 -2.409 -4.049 1.00 92.25 69 GLU A O 1
ATOM 540 N N . ASN A 1 70 ? 12.834 -3.591 -2.635 1.00 91.81 70 ASN A N 1
ATOM 541 C CA . ASN A 1 70 ? 13.659 -4.807 -2.629 1.00 91.81 70 ASN A CA 1
ATOM 542 C C . ASN A 1 70 ? 13.039 -5.989 -3.385 1.00 91.81 70 ASN A C 1
ATOM 544 O O . ASN A 1 70 ? 13.583 -7.094 -3.359 1.00 91.81 70 ASN A O 1
ATOM 548 N N . THR A 1 71 ? 11.905 -5.785 -4.047 1.00 92.44 71 THR A N 1
ATOM 549 C CA . THR A 1 71 ? 11.289 -6.816 -4.886 1.00 92.44 71 THR A CA 1
ATOM 550 C C . THR A 1 71 ? 12.112 -7.075 -6.158 1.00 92.44 71 THR A C 1
ATOM 552 O O . THR A 1 71 ? 12.728 -6.155 -6.701 1.00 92.44 71 THR A O 1
ATOM 555 N N . PRO A 1 72 ? 12.121 -8.315 -6.683 1.00 90.25 72 PRO A N 1
ATOM 556 C CA . PRO A 1 72 ? 12.738 -8.625 -7.971 1.00 90.25 72 PRO A CA 1
ATOM 557 C C . PRO A 1 72 ? 11.904 -8.171 -9.184 1.00 90.25 72 PRO A C 1
ATOM 559 O O . PRO A 1 72 ? 12.313 -8.422 -10.317 1.00 90.25 72 PRO A O 1
ATOM 562 N N . ILE A 1 73 ? 10.728 -7.561 -8.982 1.00 90.44 73 ILE A N 1
ATOM 563 C CA . ILE A 1 73 ? 9.870 -7.092 -10.079 1.00 90.44 73 ILE A CA 1
ATOM 564 C C . ILE A 1 73 ? 10.601 -6.023 -10.897 1.00 90.44 73 ILE A C 1
ATOM 566 O O . ILE A 1 73 ? 11.098 -5.031 -10.365 1.00 90.44 73 ILE A O 1
ATOM 570 N N . VAL A 1 74 ? 10.615 -6.223 -12.214 1.00 90.75 74 VAL A N 1
ATOM 571 C CA . VAL A 1 74 ? 11.146 -5.262 -13.182 1.00 90.75 74 VAL A CA 1
ATOM 572 C C . VAL A 1 74 ? 10.070 -4.231 -13.503 1.00 90.75 74 VAL A C 1
ATOM 574 O O . VAL A 1 74 ? 8.921 -4.592 -13.767 1.00 90.75 74 VAL A O 1
ATOM 577 N N . VAL A 1 75 ? 10.443 -2.950 -13.497 1.00 93.44 75 VAL A N 1
ATOM 578 C CA . VAL A 1 75 ? 9.545 -1.866 -13.900 1.00 93.44 75 VAL A CA 1
ATOM 579 C C . VAL A 1 75 ? 9.307 -1.933 -15.407 1.00 93.44 75 VAL A C 1
ATOM 581 O O . VAL A 1 75 ? 10.236 -1.889 -16.213 1.00 93.44 75 VAL A O 1
ATOM 584 N N . GLU A 1 76 ? 8.043 -2.029 -15.807 1.00 94.44 76 GLU A N 1
ATOM 585 C CA . GLU A 1 76 ? 7.671 -2.003 -17.218 1.00 94.44 76 GLU A CA 1
ATOM 586 C C . GLU A 1 76 ? 7.933 -0.621 -17.828 1.00 94.44 76 GLU A C 1
ATOM 588 O O . GLU A 1 76 ? 7.675 0.410 -17.205 1.00 94.44 76 GLU A O 1
ATOM 593 N N . SER A 1 77 ? 8.335 -0.596 -19.100 1.00 89.25 77 SER A N 1
ATOM 594 C CA . SER A 1 77 ? 8.612 0.626 -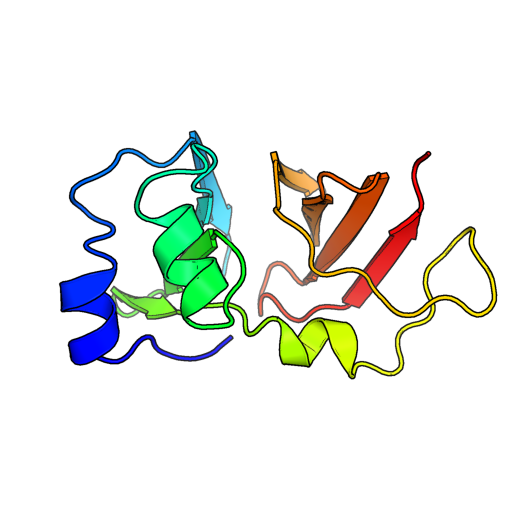19.880 1.00 89.25 77 SER A CA 1
ATOM 595 C C . SER A 1 77 ? 9.847 1.427 -19.438 1.00 89.25 77 SER A C 1
ATOM 597 O O . SER A 1 77 ? 10.086 2.499 -19.986 1.00 89.25 77 SER A O 1
ATOM 599 N N . MET A 1 78 ? 10.658 0.915 -18.502 1.00 86.19 78 MET A N 1
ATOM 600 C CA . MET A 1 78 ? 11.917 1.547 -18.095 1.00 86.19 78 MET A CA 1
ATOM 601 C C . MET A 1 78 ? 12.947 0.501 -17.635 1.00 86.19 78 MET A C 1
ATOM 603 O O . MET A 1 78 ? 12.871 -0.034 -16.531 1.00 86.19 78 MET A O 1
ATOM 607 N N . GLU A 1 79 ? 13.923 0.186 -18.487 1.00 83.38 79 GLU A N 1
ATOM 608 C CA . GLU A 1 79 ? 14.933 -0.834 -18.177 1.00 83.38 79 GLU A CA 1
ATOM 609 C C . GLU A 1 79 ? 15.930 -0.377 -17.099 1.00 83.38 79 GLU A C 1
ATOM 611 O O . GLU A 1 79 ? 16.361 0.775 -17.063 1.00 83.38 79 GLU A O 1
ATOM 616 N N . GLY A 1 80 ? 16.340 -1.312 -16.234 1.00 83.88 80 GLY A N 1
ATOM 617 C CA . GLY A 1 80 ? 17.413 -1.104 -15.253 1.00 83.88 80 GLY A CA 1
ATOM 618 C C . GLY A 1 80 ? 17.039 -0.261 -14.028 1.00 83.88 80 GLY A C 1
ATOM 619 O O . GLY A 1 80 ? 17.907 0.020 -13.202 1.00 83.88 80 GLY A O 1
ATOM 620 N N . ILE A 1 81 ? 15.770 0.124 -13.889 1.00 88.69 81 ILE A N 1
ATOM 621 C CA . ILE A 1 81 ? 15.268 0.936 -12.776 1.00 88.69 81 ILE A CA 1
ATOM 622 C C . ILE A 1 81 ? 14.597 0.038 -11.736 1.00 88.69 81 ILE A C 1
ATOM 624 O O . ILE A 1 81 ? 13.908 -0.929 -12.066 1.00 88.69 81 ILE A O 1
ATOM 628 N N . LYS A 1 82 ? 14.822 0.359 -10.460 1.00 90.62 82 LYS A N 1
ATOM 629 C CA . LYS A 1 82 ? 14.144 -0.300 -9.342 1.00 90.62 82 LYS A CA 1
ATOM 630 C C . LYS A 1 82 ? 12.716 0.228 -9.192 1.00 90.62 82 LYS A C 1
ATOM 632 O O . LYS A 1 82 ? 12.494 1.404 -9.479 1.00 90.62 82 LYS A O 1
ATOM 637 N N . PRO A 1 83 ? 11.779 -0.587 -8.684 1.00 93.50 83 PRO A N 1
ATOM 638 C CA . PRO A 1 83 ? 10.448 -0.106 -8.353 1.00 93.50 83 PRO A CA 1
ATOM 639 C C . PRO A 1 83 ? 10.482 1.101 -7.410 1.00 93.50 83 PRO A C 1
ATOM 641 O O . PRO A 1 83 ? 11.251 1.146 -6.449 1.00 93.50 83 PRO A O 1
ATOM 644 N N . ASN A 1 84 ? 9.650 2.086 -7.720 1.00 93.25 84 ASN A N 1
ATOM 645 C CA . ASN A 1 84 ? 9.489 3.327 -6.982 1.00 93.25 84 ASN A CA 1
ATOM 646 C C . ASN A 1 84 ? 8.408 3.166 -5.907 1.00 93.25 84 ASN A C 1
ATOM 648 O O . ASN A 1 84 ? 7.363 2.562 -6.143 1.00 93.25 84 ASN A O 1
ATOM 652 N N . ALA A 1 85 ? 8.654 3.738 -4.736 1.00 94.50 85 ALA A N 1
ATOM 653 C CA . ALA A 1 85 ? 7.719 3.752 -3.616 1.00 94.50 85 ALA A CA 1
ATOM 654 C C . ALA A 1 85 ? 7.467 5.186 -3.127 1.00 94.50 85 ALA A C 1
ATOM 656 O O . ALA A 1 85 ? 7.288 5.423 -1.934 1.00 94.50 85 ALA A O 1
ATOM 657 N N . SER A 1 86 ? 7.491 6.151 -4.053 1.00 94.50 86 SER A N 1
ATOM 658 C CA . SER A 1 86 ? 7.082 7.523 -3.760 1.00 94.50 86 SER A CA 1
ATOM 659 C C . SER A 1 86 ? 5.598 7.574 -3.398 1.00 94.50 86 SER A C 1
ATOM 661 O O . SER A 1 86 ? 4.878 6.573 -3.435 1.00 94.50 86 SER A O 1
ATOM 663 N N . TRP A 1 87 ? 5.140 8.757 -3.024 1.00 94.69 87 TRP A N 1
ATOM 664 C CA . TRP A 1 87 ? 3.796 8.983 -2.525 1.00 94.69 87 TRP A CA 1
ATOM 665 C C . TRP A 1 87 ? 2.742 8.550 -3.536 1.00 94.69 87 TRP A C 1
ATOM 667 O O . TRP A 1 87 ? 2.811 8.923 -4.707 1.00 94.69 87 TRP A O 1
ATOM 677 N N . VAL A 1 88 ? 1.756 7.789 -3.070 1.00 96.75 88 VAL A N 1
ATOM 678 C CA . VAL A 1 88 ? 0.591 7.421 -3.870 1.00 96.75 88 VAL A CA 1
ATOM 679 C C . VAL A 1 88 ? -0.373 8.601 -3.889 1.00 96.75 88 VAL A C 1
ATOM 681 O O . VAL A 1 88 ? -0.710 9.149 -2.843 1.00 96.75 88 VAL A O 1
ATOM 684 N N . VAL A 1 89 ? -0.820 8.997 -5.073 1.00 95.88 89 VAL A N 1
ATOM 685 C CA . VAL A 1 89 ? -1.702 10.159 -5.276 1.00 95.88 89 VAL A CA 1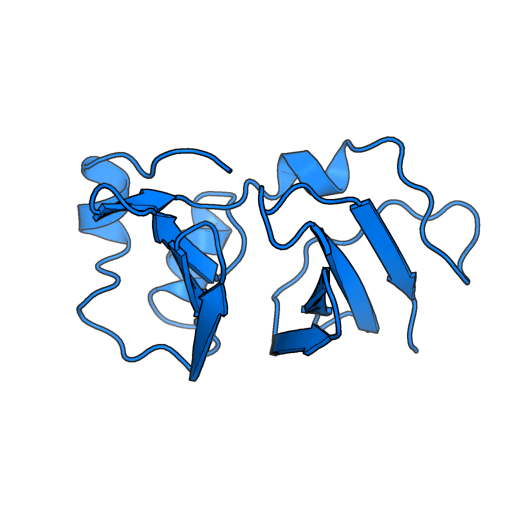
ATOM 686 C C . VAL A 1 89 ? -3.069 9.791 -5.836 1.00 95.88 89 VAL A C 1
ATOM 688 O O . VAL A 1 89 ? -3.906 10.666 -6.014 1.00 95.88 89 VAL A O 1
ATOM 691 N N . GLY A 1 90 ? -3.300 8.505 -6.084 1.00 96.81 90 GLY A N 1
ATOM 692 C CA . GLY A 1 90 ? -4.604 7.965 -6.448 1.00 96.81 90 GLY A CA 1
ATOM 693 C C . GLY A 1 90 ? -4.579 6.442 -6.467 1.00 96.81 90 GLY A C 1
ATOM 694 O O . GLY A 1 90 ? -3.530 5.832 -6.708 1.00 96.81 90 GLY A O 1
ATOM 695 N N . ILE A 1 91 ? -5.730 5.831 -6.211 1.00 98.31 91 ILE A N 1
ATOM 696 C CA . ILE A 1 91 ? -5.945 4.389 -6.244 1.00 98.31 91 ILE A CA 1
ATOM 697 C C . ILE A 1 91 ? -7.236 4.048 -6.995 1.00 98.31 91 ILE A C 1
ATOM 699 O O . ILE A 1 91 ? -8.246 4.737 -6.921 1.00 98.31 91 ILE A O 1
ATOM 703 N N . TRP A 1 92 ? -7.244 2.938 -7.724 1.00 98.25 92 TRP A N 1
ATOM 704 C CA . TRP A 1 92 ? -8.475 2.444 -8.344 1.00 98.25 92 TRP A CA 1
ATOM 705 C C . TRP A 1 92 ? -8.473 0.929 -8.472 1.00 98.25 92 TRP A C 1
ATOM 707 O O . TRP A 1 92 ? -7.451 0.266 -8.286 1.00 98.25 92 TRP A O 1
ATOM 717 N N . LEU A 1 93 ? -9.652 0.386 -8.769 1.00 97.31 93 LEU A N 1
ATOM 718 C CA . LEU A 1 93 ? -9.846 -1.028 -9.056 1.00 97.31 93 LEU A CA 1
ATOM 719 C C . LEU A 1 93 ? -10.072 -1.221 -10.545 1.00 97.31 93 LEU A C 1
ATOM 721 O O . LEU A 1 93 ? -10.871 -0.509 -11.154 1.00 97.31 93 LEU A O 1
ATOM 725 N N . GLU A 1 94 ? -9.421 -2.231 -11.095 1.00 96.88 94 GLU A N 1
ATOM 726 C CA . GLU A 1 94 ? -9.731 -2.759 -12.413 1.00 96.88 94 GLU A CA 1
ATOM 727 C C . GLU A 1 94 ? -9.548 -4.276 -12.365 1.00 96.88 94 GLU A C 1
ATOM 729 O O . GLU A 1 94 ? -8.478 -4.778 -12.017 1.00 96.88 94 GLU A O 1
ATOM 734 N N . GLU A 1 95 ? -10.636 -4.994 -12.655 1.00 93.56 95 GLU A N 1
ATOM 735 C CA . GLU A 1 95 ? -10.713 -6.454 -12.540 1.00 93.56 95 GLU A CA 1
ATOM 736 C C . GLU A 1 95 ? -10.231 -6.949 -11.159 1.00 93.56 95 GLU A C 1
ATOM 738 O O . GLU A 1 95 ? -10.765 -6.529 -10.130 1.00 93.56 95 GLU A O 1
ATOM 743 N N . ASP A 1 96 ? -9.217 -7.817 -11.134 1.00 96.00 96 ASP A N 1
ATOM 744 C CA . ASP A 1 96 ? -8.642 -8.415 -9.927 1.00 96.00 96 ASP A CA 1
ATOM 745 C C . ASP A 1 96 ? -7.405 -7.653 -9.408 1.00 96.00 96 ASP A C 1
ATOM 747 O O . ASP A 1 96 ? -6.591 -8.198 -8.657 1.00 96.00 96 ASP A O 1
ATOM 751 N N . THR A 1 97 ? -7.231 -6.389 -9.813 1.00 98.19 97 THR A N 1
ATOM 752 C CA . THR A 1 97 ? -6.041 -5.590 -9.494 1.00 98.19 97 THR A CA 1
ATOM 753 C C . THR A 1 97 ? -6.397 -4.249 -8.856 1.00 98.19 97 THR A C 1
ATOM 755 O O . THR A 1 97 ? -7.247 -3.501 -9.341 1.00 98.19 97 THR A O 1
ATOM 758 N N . VAL A 1 98 ? -5.687 -3.917 -7.777 1.00 98.62 98 VAL A N 1
ATOM 759 C CA . VAL A 1 98 ? -5.627 -2.559 -7.231 1.00 98.62 98 VAL A CA 1
ATOM 760 C C . VAL A 1 98 ? -4.470 -1.830 -7.890 1.00 98.62 98 VAL A C 1
ATOM 762 O O . VAL A 1 98 ? -3.325 -2.281 -7.836 1.00 98.62 98 VAL A O 1
ATOM 765 N N . PHE A 1 99 ? -4.759 -0.682 -8.478 1.00 98.38 99 PHE A N 1
ATOM 766 C CA . PHE A 1 99 ? -3.756 0.204 -9.036 1.00 98.38 99 PHE A CA 1
ATOM 767 C C . PHE A 1 99 ? -3.492 1.360 -8.079 1.00 98.38 99 PHE A C 1
ATOM 769 O O . PHE A 1 99 ? -4.416 1.865 -7.445 1.00 98.38 99 PHE A O 1
ATOM 776 N N . ALA A 1 100 ? -2.233 1.778 -7.991 1.00 98.00 100 ALA A N 1
ATOM 777 C CA . ALA A 1 100 ? -1.804 2.939 -7.224 1.00 98.00 100 ALA A CA 1
ATOM 778 C C . ALA A 1 100 ? -0.880 3.798 -8.086 1.00 98.00 100 ALA A C 1
ATOM 780 O O . ALA A 1 100 ? 0.194 3.340 -8.485 1.00 98.00 100 ALA A O 1
ATOM 781 N N . VAL A 1 101 ? -1.292 5.028 -8.389 1.00 97.12 101 VAL A N 1
ATOM 782 C CA . VAL A 1 101 ? -0.451 5.986 -9.113 1.00 97.12 101 VAL A CA 1
ATOM 783 C C . VAL A 1 101 ? 0.418 6.748 -8.126 1.00 97.12 101 VAL A C 1
ATOM 785 O O . VAL A 1 101 ? -0.054 7.235 -7.103 1.00 97.12 101 VAL A O 1
ATOM 788 N N . HIS A 1 102 ? 1.700 6.838 -8.440 1.00 96.06 102 HIS A N 1
ATOM 789 C CA . HIS A 1 102 ? 2.722 7.485 -7.642 1.00 96.06 102 HIS A CA 1
ATOM 790 C C . HIS A 1 102 ? 3.075 8.850 -8.230 1.00 96.06 102 HIS A C 1
ATOM 792 O O . HIS A 1 102 ? 3.082 9.025 -9.451 1.00 96.06 102 HIS A O 1
ATOM 798 N N . TRP A 1 103 ? 3.429 9.795 -7.360 1.00 93.56 103 TRP A N 1
ATOM 799 C CA . TRP A 1 103 ? 3.818 11.155 -7.736 1.00 93.56 103 TRP A CA 1
ATOM 800 C C . TRP A 1 103 ? 4.955 11.199 -8.769 1.00 93.56 103 TRP A C 1
ATOM 802 O O . TRP A 1 103 ? 4.918 12.015 -9.686 1.00 93.56 103 TRP A O 1
ATOM 812 N N . ASP A 1 104 ? 5.919 10.277 -8.684 1.00 93.88 104 ASP A N 1
ATOM 813 C CA . ASP A 1 104 ? 7.068 10.213 -9.601 1.00 93.88 104 ASP A CA 1
ATOM 814 C C . ASP A 1 104 ? 6.743 9.594 -10.980 1.00 93.88 104 ASP A C 1
ATOM 816 O O . ASP A 1 104 ? 7.646 9.224 -11.731 1.00 93.88 104 ASP A O 1
ATOM 820 N N . GLY A 1 105 ? 5.463 9.441 -11.330 1.00 94.50 105 GLY A N 1
ATOM 821 C CA . GLY A 1 105 ? 5.043 8.927 -12.637 1.00 94.50 105 GLY A CA 1
ATOM 822 C C . GLY A 1 105 ? 5.088 7.402 -12.754 1.00 94.50 105 GLY A C 1
ATOM 823 O O . GLY A 1 105 ? 5.170 6.867 -13.862 1.00 94.50 105 GLY A O 1
ATOM 824 N N . PHE A 1 106 ? 5.009 6.681 -11.635 1.00 96.31 106 PHE A N 1
ATOM 825 C CA . PHE A 1 106 ? 4.919 5.218 -11.606 1.00 96.31 106 PHE A CA 1
ATOM 826 C C . PHE A 1 106 ? 3.498 4.770 -11.274 1.00 96.31 106 PHE A C 1
ATOM 828 O O . PHE A 1 106 ? 2.786 5.437 -10.538 1.00 96.31 106 PHE A O 1
ATOM 835 N N . THR A 1 107 ? 3.083 3.612 -11.777 1.00 97.75 107 THR A N 1
ATOM 836 C CA . THR A 1 107 ? 1.823 2.972 -11.383 1.00 97.75 107 THR A CA 1
ATOM 837 C C . THR A 1 107 ? 2.104 1.569 -10.872 1.00 97.75 107 THR A C 1
ATOM 839 O O . THR A 1 107 ? 2.545 0.705 -11.636 1.00 97.75 107 THR A O 1
ATOM 842 N N . SER A 1 108 ? 1.863 1.347 -9.583 1.00 98.00 108 SER A N 1
ATOM 843 C CA . SER A 1 108 ? 1.950 0.039 -8.934 1.00 98.00 108 SER A CA 1
ATOM 844 C C . SER A 1 108 ? 0.659 -0.747 -9.111 1.00 98.00 108 SER A C 1
ATOM 846 O O . SER A 1 108 ? -0.426 -0.175 -9.172 1.00 98.00 108 SER A O 1
ATOM 848 N N . ARG A 1 109 ? 0.790 -2.071 -9.166 1.00 98.12 109 ARG A N 1
ATOM 849 C CA . ARG A 1 109 ? -0.301 -3.041 -9.233 1.00 98.12 109 ARG A CA 1
ATOM 850 C C . ARG A 1 109 ? -0.190 -3.997 -8.059 1.00 98.12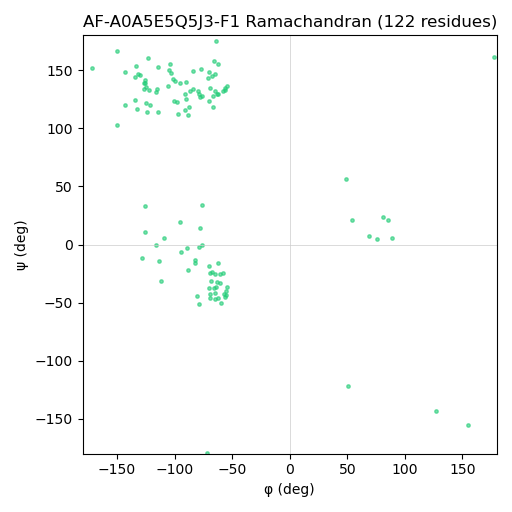 109 ARG A C 1
ATOM 852 O O . ARG A 1 109 ? 0.886 -4.551 -7.808 1.00 98.12 109 ARG A O 1
ATOM 859 N N . PHE A 1 110 ? -1.313 -4.219 -7.397 1.00 98.31 110 PHE A N 1
ATOM 860 C CA . PHE A 1 110 ? -1.447 -5.154 -6.293 1.00 98.31 110 PHE A CA 1
ATOM 861 C C . PHE A 1 110 ? -2.577 -6.141 -6.576 1.00 98.31 110 PHE A C 1
ATOM 863 O O . PHE A 1 110 ? -3.619 -5.756 -7.103 1.00 98.31 110 PHE A O 1
ATOM 870 N N . ASP A 1 111 ? -2.383 -7.403 -6.208 1.00 97.75 111 ASP A N 1
ATOM 871 C CA . ASP A 1 111 ? -3.452 -8.402 -6.231 1.00 97.75 111 ASP A CA 1
ATOM 872 C C . ASP A 1 111 ? -4.568 -8.003 -5.250 1.00 97.75 111 ASP A C 1
ATOM 874 O O . ASP A 1 111 ? -4.306 -7.715 -4.082 1.00 97.75 111 ASP A O 1
ATOM 878 N N . ILE A 1 112 ? -5.822 -8.000 -5.704 1.00 97.31 112 ILE A N 1
ATOM 879 C CA . ILE A 1 112 ? -6.956 -7.487 -4.919 1.00 97.31 112 ILE A CA 1
ATOM 880 C C . ILE A 1 112 ? -7.277 -8.335 -3.671 1.00 97.31 112 ILE A C 1
ATOM 882 O O . ILE A 1 112 ? -7.864 -7.846 -2.700 1.00 97.31 112 ILE A O 1
ATOM 886 N N . ASN A 1 113 ? -6.896 -9.617 -3.674 1.00 96.75 113 ASN A N 1
ATOM 887 C CA . ASN A 1 113 ? -7.225 -10.570 -2.613 1.00 96.75 113 ASN A CA 1
ATOM 888 C C .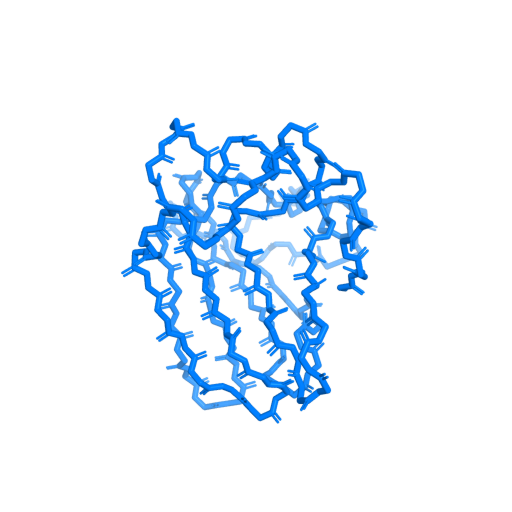 ASN A 1 113 ? -6.202 -10.584 -1.476 1.00 96.75 113 ASN A C 1
ATOM 890 O O . ASN A 1 113 ? -6.524 -11.019 -0.373 1.00 96.75 113 ASN A O 1
ATOM 894 N N . SER A 1 114 ? -4.979 -10.139 -1.740 1.00 95.88 114 SER A N 1
ATOM 895 C CA . SER A 1 114 ? -3.861 -10.212 -0.794 1.00 95.88 114 SER A CA 1
ATOM 896 C C . SER A 1 114 ? -3.147 -8.880 -0.587 1.00 95.88 114 SER A C 1
ATOM 898 O O . SER A 1 114 ? -2.321 -8.763 0.319 1.00 95.88 114 SER A O 1
ATOM 900 N N . MET A 1 115 ? -3.435 -7.889 -1.434 1.00 97.31 115 MET A N 1
ATOM 901 C CA . MET A 1 115 ? -2.626 -6.689 -1.609 1.00 97.31 115 MET A CA 1
ATOM 902 C C . MET A 1 115 ? -1.159 -7.002 -1.924 1.00 97.31 115 MET A C 1
ATOM 904 O O . MET A 1 115 ? -0.311 -6.151 -1.707 1.00 97.31 115 MET A O 1
ATOM 908 N N . GLN A 1 116 ? -0.809 -8.189 -2.428 1.00 96.38 116 GLN A N 1
ATOM 909 C CA . GLN A 1 116 ? 0.569 -8.484 -2.818 1.00 96.38 116 GLN A CA 1
ATOM 910 C C . GLN A 1 116 ? 0.981 -7.596 -3.997 1.00 96.38 116 GLN A C 1
ATOM 912 O O . GLN A 1 116 ? 0.259 -7.516 -4.986 1.00 96.38 116 GLN A O 1
ATOM 917 N N . PHE A 1 117 ? 2.153 -6.961 -3.926 1.00 97.31 117 PHE A N 1
ATOM 918 C CA . PHE A 1 117 ? 2.710 -6.221 -5.059 1.00 97.31 117 PHE A CA 1
ATOM 919 C C . PHE A 1 117 ? 3.072 -7.176 -6.205 1.00 97.31 117 PHE A C 1
ATOM 921 O O . PHE A 1 117 ? 3.915 -8.061 -6.039 1.00 97.31 117 PHE A O 1
ATOM 928 N N . ILE A 1 118 ? 2.429 -6.998 -7.360 1.00 96.81 118 ILE A N 1
ATOM 929 C CA . ILE A 1 118 ? 2.551 -7.895 -8.523 1.00 96.81 118 ILE A CA 1
ATOM 930 C C . ILE A 1 118 ? 3.223 -7.236 -9.729 1.00 96.81 118 ILE A C 1
ATOM 932 O O . ILE A 1 118 ? 3.640 -7.931 -10.652 1.00 96.81 118 ILE A O 1
ATOM 936 N N . GLY A 1 119 ? 3.365 -5.909 -9.741 1.00 96.69 119 GLY A N 1
ATOM 937 C CA . GLY A 1 119 ? 4.007 -5.229 -10.858 1.00 96.69 119 GLY A CA 1
ATOM 938 C C . GLY A 1 119 ? 4.022 -3.715 -10.730 1.00 96.69 119 GLY A C 1
ATOM 939 O O . GLY A 1 119 ? 3.191 -3.137 -10.041 1.00 96.69 119 GLY A O 1
ATOM 940 N N . GLN A 1 120 ? 4.897 -3.051 -11.482 1.00 97.12 120 GLN A N 1
ATOM 941 C CA . GLN A 1 120 ? 4.859 -1.597 -11.639 1.00 97.12 120 GLN A CA 1
ATOM 942 C C . GLN A 1 120 ? 5.243 -1.197 -13.058 1.00 97.12 120 GLN A C 1
ATOM 944 O O . GLN A 1 120 ? 6.033 -1.877 -13.711 1.00 97.12 120 GLN A O 1
ATOM 949 N N . LYS A 1 121 ? 4.662 -0.099 -13.528 1.00 96.62 121 LYS A N 1
ATOM 950 C CA . LYS A 1 121 ? 4.925 0.484 -14.840 1.00 96.62 121 LYS A CA 1
ATOM 951 C C . LYS A 1 121 ? 5.311 1.950 -14.691 1.00 96.62 121 LYS A C 1
ATOM 953 O O . LYS A 1 121 ? 4.689 2.663 -13.905 1.00 96.62 121 LYS A O 1
ATOM 958 N N . PHE A 1 122 ? 6.295 2.400 -15.464 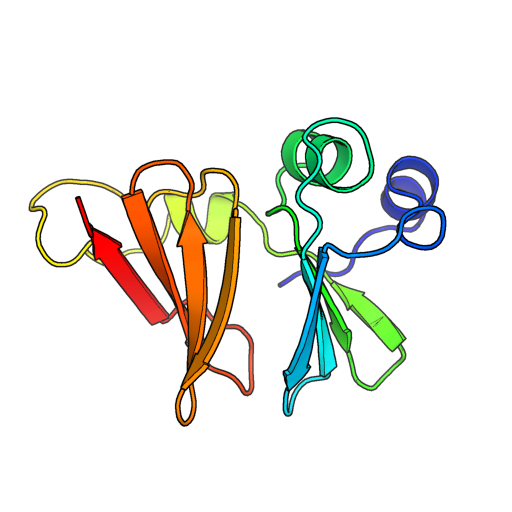1.00 95.19 122 PHE A N 1
ATOM 959 C CA . PHE A 1 122 ? 6.554 3.826 -15.644 1.00 95.19 122 PHE A CA 1
ATOM 960 C C . PHE A 1 122 ? 5.560 4.414 -16.656 1.00 95.19 122 PHE A C 1
ATOM 962 O O . PHE A 1 122 ? 5.292 3.820 -17.703 1.00 95.19 122 PHE A O 1
ATOM 969 N N . THR A 1 123 ? 4.957 5.548 -16.312 1.00 90.31 123 THR A N 1
ATOM 970 C CA . THR A 1 123 ? 3.803 6.132 -17.018 1.00 90.31 123 THR A CA 1
ATOM 971 C C . THR A 1 123 ? 4.019 7.580 -17.463 1.00 90.31 123 THR A C 1
ATOM 973 O O . THR A 1 123 ? 3.060 8.231 -17.883 1.00 90.31 123 THR A O 1
ATOM 976 N N . HIS A 1 124 ? 5.250 8.088 -17.390 1.00 78.88 124 HIS A N 1
ATOM 977 C CA . HIS A 1 124 ? 5.644 9.415 -17.881 1.00 78.88 124 HIS A CA 1
ATOM 978 C C . HIS A 1 124 ? 6.751 9.347 -18.937 1.00 78.88 124 HIS A C 1
ATOM 980 O O . HIS A 1 124 ? 7.222 8.229 -19.233 1.00 78.88 124 HIS A O 1
#

pLDDT: mean 94.24, std 4.86, range [69.12, 98.62]